Protein AF-A0A8T3LUG9-F1 (afdb_monomer_lite)

Secondary structure (DSSP, 8-state):
--HHHHHHHHHHHHHHHHHHHHHHHHSHHHHHTTS-TTSTTHHHHHHHHHHHHHHHHHHHHS-TTTHHHHHHHHHHHHHHHHHHHHHHHHS----TTPPSGGGGGGHHHHHHHHHHHHHHHHSPPP-

Sequence (127 aa):
MSATLQNVVRIGLALFMTVAGVAHFISPRSYVQHLPESVPFRGELVAITGLMELVLAAGLVGPRRFRGVTGVALAAFFVLVFPANVYAAVSQVPIDGVPTGWLRWARLPLQLPLIAASLWSTRRGGR

pLDDT: mean 91.44, std 9.5, range [41.16, 98.62]

Radius of gyration: 15.46 Å; chains: 1; bounding box: 39×24×46 Å

Structure (mmCIF, N/CA/C/O backbone):
data_AF-A0A8T3LUG9-F1
#
_entry.id   AF-A0A8T3LUG9-F1
#
loop_
_atom_site.group_PDB
_atom_site.id
_atom_site.type_symbol
_atom_site.label_atom_id
_atom_site.label_alt_id
_atom_site.label_comp_id
_atom_site.label_asym_id
_atom_site.label_entity_id
_atom_site.label_seq_id
_atom_site.pdbx_PDB_ins_code
_atom_site.Cartn_x
_atom_site.Cartn_y
_atom_site.Cartn_z
_atom_site.occupancy
_atom_site.B_iso_or_equiv
_atom_site.auth_seq_id
_atom_site.auth_comp_id
_atom_site.auth_asym_id
_atom_site.auth_atom_id
_atom_site.pdbx_PDB_model_num
ATOM 1 N N . MET A 1 1 ? -7.607 -5.994 24.111 1.00 60.56 1 MET A N 1
ATOM 2 C CA . MET A 1 1 ? -6.467 -5.154 23.660 1.00 60.56 1 MET A CA 1
ATOM 3 C C . MET A 1 1 ? -6.850 -3.686 23.799 1.00 60.56 1 MET A C 1
ATOM 5 O O . MET A 1 1 ? -7.991 -3.356 23.508 1.00 60.56 1 MET A O 1
ATOM 9 N N . SER A 1 2 ? -5.937 -2.829 24.268 1.00 78.62 2 SER A N 1
ATOM 10 C CA . SER A 1 2 ? -6.216 -1.409 24.547 1.00 78.62 2 SER A CA 1
ATOM 11 C C . SER A 1 2 ? -6.563 -0.616 23.277 1.00 78.62 2 SER A C 1
ATOM 13 O O . SER A 1 2 ? -5.873 -0.731 22.261 1.00 78.62 2 SER A O 1
ATOM 15 N N . ALA A 1 3 ? -7.592 0.237 23.353 1.00 81.25 3 ALA A N 1
ATOM 16 C CA . ALA A 1 3 ? -7.969 1.183 22.297 1.00 81.25 3 ALA A CA 1
ATOM 17 C C . ALA A 1 3 ? -6.808 2.117 21.890 1.00 81.25 3 ALA A C 1
ATOM 19 O O . ALA A 1 3 ? -6.748 2.578 20.748 1.00 81.25 3 ALA A O 1
ATOM 20 N N . THR A 1 4 ? -5.852 2.357 22.793 1.00 88.69 4 THR A N 1
ATOM 21 C CA . THR A 1 4 ? -4.636 3.133 22.520 1.00 88.69 4 THR A CA 1
ATOM 22 C C . THR A 1 4 ? -3.762 2.455 21.468 1.00 88.69 4 THR A C 1
ATOM 24 O O . THR A 1 4 ? -3.350 3.109 20.515 1.00 88.69 4 THR A O 1
ATOM 27 N N . LEU A 1 5 ? -3.547 1.138 21.567 1.00 92.69 5 LEU A N 1
ATOM 28 C CA . LEU A 1 5 ? -2.708 0.404 20.613 1.00 92.69 5 LEU A CA 1
ATOM 29 C C . LEU A 1 5 ? -3.325 0.392 19.208 1.00 92.69 5 LEU A C 1
ATOM 31 O O . LEU A 1 5 ? -2.621 0.599 18.225 1.00 92.69 5 LEU A O 1
ATOM 35 N N . GLN A 1 6 ? -4.647 0.222 19.106 1.00 92.62 6 GLN A N 1
ATOM 36 C CA . GLN A 1 6 ? -5.352 0.314 17.821 1.00 92.62 6 GLN A CA 1
ATOM 37 C C . GLN A 1 6 ? -5.189 1.695 17.182 1.00 92.62 6 GLN A C 1
ATOM 39 O O . GLN A 1 6 ? -5.003 1.796 15.973 1.00 92.62 6 GLN A O 1
ATOM 44 N N . ASN A 1 7 ? -5.239 2.766 17.981 1.00 93.88 7 ASN A N 1
ATOM 45 C CA . ASN A 1 7 ? -5.020 4.118 17.476 1.00 93.88 7 ASN A CA 1
ATOM 46 C C . ASN A 1 7 ? -3.581 4.319 16.991 1.00 93.88 7 ASN A C 1
ATOM 48 O O . ASN A 1 7 ? -3.407 4.857 15.903 1.00 93.88 7 ASN A O 1
ATOM 52 N N . VAL A 1 8 ? -2.583 3.855 17.750 1.00 96.06 8 VAL A N 1
ATOM 53 C CA . VAL A 1 8 ? -1.166 3.942 17.361 1.00 96.06 8 VAL A CA 1
ATOM 54 C C . VAL A 1 8 ? -0.918 3.198 16.051 1.00 96.06 8 VAL A C 1
ATOM 56 O O . VAL A 1 8 ? -0.398 3.789 15.110 1.00 96.06 8 VAL A O 1
ATOM 59 N N . VAL A 1 9 ? -1.367 1.943 15.942 1.00 96.62 9 VAL A N 1
ATOM 60 C CA . VAL A 1 9 ? -1.214 1.147 14.713 1.00 96.62 9 VAL A CA 1
ATOM 61 C C . VAL A 1 9 ? -1.927 1.804 13.535 1.00 96.62 9 VAL A C 1
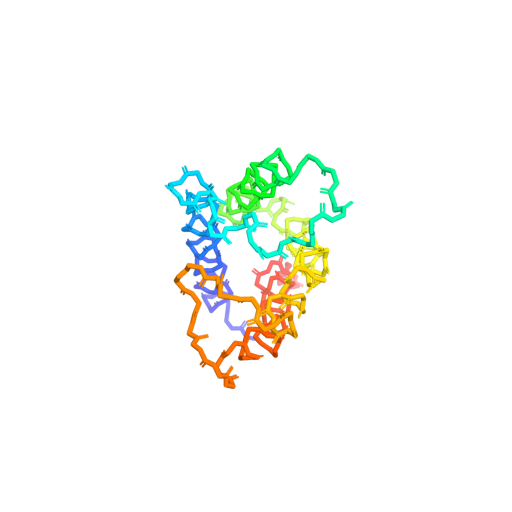ATOM 63 O O . VAL A 1 9 ? -1.361 1.896 12.452 1.00 96.62 9 VAL A O 1
ATOM 66 N N . ARG A 1 10 ? -3.145 2.318 13.737 1.00 96.50 10 ARG A N 1
ATOM 67 C CA . ARG A 1 10 ? -3.899 2.993 12.674 1.00 96.50 10 ARG A CA 1
ATOM 68 C C . ARG A 1 10 ? -3.206 4.264 12.182 1.00 96.50 10 ARG A C 1
ATOM 70 O O . ARG A 1 10 ? -3.189 4.509 10.981 1.00 96.50 10 ARG A O 1
ATOM 77 N N . ILE A 1 11 ? -2.655 5.070 13.091 1.00 97.19 11 ILE A N 1
ATOM 78 C CA . ILE A 1 11 ? -1.901 6.283 12.739 1.00 97.19 11 ILE A CA 1
ATOM 79 C C . ILE A 1 11 ? -0.607 5.904 12.014 1.00 97.19 11 ILE A C 1
ATOM 81 O O . ILE A 1 11 ? -0.293 6.507 10.994 1.00 97.19 11 ILE A O 1
ATOM 85 N N . GLY A 1 12 ? 0.097 4.870 12.483 1.00 98.00 12 GLY A N 1
ATOM 86 C CA . GLY A 1 12 ? 1.279 4.338 11.806 1.00 98.00 12 GLY A CA 1
ATOM 87 C C . GLY A 1 12 ? 0.974 3.864 10.384 1.00 98.00 12 GLY A C 1
ATOM 88 O O . GLY A 1 12 ? 1.689 4.227 9.456 1.00 98.00 12 GLY A O 1
ATOM 89 N N . LEU A 1 13 ? -0.130 3.134 10.189 1.00 97.69 13 LEU A N 1
ATOM 90 C CA . LEU A 1 13 ? -0.608 2.738 8.861 1.00 97.69 13 LEU A CA 1
ATOM 91 C C . LEU A 1 13 ? -0.942 3.955 7.993 1.00 97.69 13 LEU A C 1
ATOM 93 O O . LEU A 1 13 ? -0.550 3.993 6.835 1.00 97.69 13 LEU A O 1
ATOM 97 N N . ALA A 1 14 ? -1.625 4.965 8.534 1.00 98.31 14 ALA A N 1
ATOM 98 C CA . ALA A 1 14 ? -1.945 6.174 7.779 1.00 98.31 14 ALA A CA 1
ATOM 99 C C . ALA A 1 14 ? -0.683 6.930 7.334 1.00 98.31 14 ALA A C 1
ATOM 101 O O . ALA A 1 14 ? -0.609 7.373 6.190 1.00 98.31 14 ALA A O 1
ATOM 102 N N . LEU A 1 15 ? 0.327 7.028 8.204 1.00 98.38 15 LEU A N 1
ATOM 103 C CA . LEU A 1 15 ? 1.613 7.631 7.863 1.00 98.38 15 LEU A CA 1
ATOM 104 C C . LEU A 1 15 ? 2.333 6.819 6.782 1.00 98.38 15 LEU A C 1
ATOM 106 O O . LEU A 1 15 ? 2.758 7.385 5.780 1.00 98.38 15 LEU A O 1
ATOM 110 N N . PHE A 1 16 ? 2.416 5.498 6.958 1.00 97.50 16 PHE A N 1
ATOM 111 C CA . PHE A 1 16 ? 3.019 4.588 5.985 1.00 97.50 16 PHE A CA 1
ATOM 112 C C . PHE A 1 16 ? 2.375 4.729 4.598 1.00 97.50 16 PHE A C 1
ATOM 114 O O . PHE A 1 16 ? 3.079 4.943 3.615 1.00 97.50 16 PHE A O 1
ATOM 121 N N . MET A 1 17 ? 1.041 4.696 4.533 1.00 98.12 17 MET A N 1
ATOM 122 C CA . MET A 1 17 ? 0.285 4.846 3.285 1.00 98.12 17 MET A CA 1
ATOM 123 C C . MET A 1 17 ? 0.446 6.242 2.673 1.00 98.12 17 MET A C 1
ATOM 125 O O . MET A 1 17 ? 0.546 6.366 1.459 1.00 98.12 17 MET A O 1
ATOM 129 N N . THR A 1 18 ? 0.522 7.296 3.493 1.00 98.56 18 THR A N 1
ATOM 130 C CA . THR A 1 18 ? 0.789 8.657 2.997 1.00 98.56 18 THR A CA 1
ATOM 131 C C . THR A 1 18 ? 2.157 8.742 2.328 1.00 98.56 18 THR A C 1
ATOM 133 O O . THR A 1 18 ? 2.272 9.267 1.225 1.00 98.56 18 THR A O 1
ATOM 136 N N . VAL A 1 19 ? 3.195 8.210 2.980 1.00 97.94 19 VAL A N 1
ATOM 137 C CA . VAL A 1 19 ? 4.561 8.219 2.440 1.00 97.94 19 VAL A CA 1
ATOM 138 C C . VAL A 1 19 ? 4.639 7.402 1.150 1.00 97.94 19 VAL A C 1
ATOM 140 O O . VAL A 1 19 ? 5.198 7.887 0.168 1.00 97.94 19 VAL A O 1
ATOM 143 N N . ALA A 1 20 ? 4.044 6.205 1.125 1.00 95.44 20 ALA A N 1
ATOM 144 C CA . ALA A 1 20 ? 3.981 5.371 -0.076 1.00 95.44 20 ALA A CA 1
ATOM 145 C C . ALA A 1 20 ? 3.238 6.074 -1.228 1.00 95.44 20 ALA A C 1
ATOM 147 O O . ALA A 1 20 ? 3.757 6.136 -2.346 1.00 95.44 20 ALA A O 1
ATOM 148 N N . GLY A 1 21 ? 2.091 6.694 -0.934 1.00 97.38 21 GLY A N 1
ATOM 149 C CA . GLY A 1 21 ? 1.278 7.393 -1.927 1.00 97.38 21 GLY A CA 1
ATOM 150 C C . GLY A 1 21 ? 1.997 8.597 -2.522 1.00 97.38 21 GLY A C 1
ATOM 151 O O . GLY A 1 21 ? 2.008 8.768 -3.734 1.00 97.38 21 GLY A O 1
ATOM 152 N N . VAL A 1 22 ? 2.674 9.402 -1.697 1.00 98.12 22 VAL A N 1
ATOM 153 C CA . VAL A 1 22 ? 3.495 10.529 -2.176 1.00 98.12 22 VAL A CA 1
ATOM 154 C C . VAL A 1 22 ? 4.671 10.040 -3.027 1.00 98.12 22 VAL A C 1
ATOM 156 O O . VAL A 1 22 ? 4.977 10.640 -4.059 1.00 98.12 22 VAL A O 1
ATOM 159 N N . ALA A 1 23 ? 5.313 8.936 -2.641 1.00 96.06 23 ALA A N 1
ATOM 160 C CA . ALA A 1 23 ? 6.446 8.387 -3.377 1.00 96.06 23 ALA A CA 1
ATOM 161 C C . ALA A 1 23 ? 6.080 7.945 -4.808 1.00 96.06 23 ALA A C 1
ATOM 163 O O . ALA A 1 23 ? 6.908 8.107 -5.703 1.00 96.06 23 ALA A O 1
ATOM 164 N N . HIS A 1 24 ? 4.837 7.519 -5.074 1.00 95.94 24 HIS A N 1
ATOM 165 C CA . HIS A 1 24 ? 4.367 7.248 -6.443 1.00 95.94 24 HIS A CA 1
ATOM 166 C C . HIS A 1 24 ? 4.486 8.469 -7.372 1.00 95.94 24 HIS A C 1
ATOM 168 O O . HIS A 1 24 ? 4.713 8.304 -8.568 1.00 95.94 24 HIS A O 1
ATOM 174 N N . PHE A 1 25 ? 4.366 9.689 -6.837 1.00 96.31 25 PHE A N 1
ATOM 175 C CA . PHE A 1 25 ? 4.446 10.930 -7.616 1.00 96.31 25 PHE A CA 1
ATOM 176 C C . PHE A 1 25 ? 5.857 11.530 -7.648 1.00 96.31 25 PHE A C 1
ATOM 178 O O . PHE A 1 25 ? 6.217 12.184 -8.622 1.00 96.31 25 PHE A O 1
ATOM 185 N N . ILE A 1 26 ? 6.669 11.294 -6.612 1.00 96.44 26 ILE A N 1
ATOM 186 C CA . ILE A 1 26 ? 8.068 11.753 -6.565 1.00 96.44 26 ILE A CA 1
ATOM 187 C C . ILE A 1 26 ? 8.969 10.869 -7.437 1.00 96.44 26 ILE A C 1
ATOM 189 O O . ILE A 1 26 ? 9.836 11.377 -8.146 1.00 96.44 26 ILE A O 1
ATOM 193 N N . SER A 1 27 ? 8.783 9.549 -7.391 1.00 93.69 27 SER A N 1
ATOM 194 C CA . SER A 1 27 ? 9.637 8.570 -8.074 1.00 93.69 27 SER A CA 1
ATOM 195 C C . SER A 1 27 ? 8.833 7.534 -8.880 1.00 93.69 27 SER A C 1
ATOM 197 O O . SER A 1 27 ? 9.048 6.327 -8.731 1.00 93.69 27 SER A O 1
ATOM 199 N N . PRO A 1 28 ? 7.957 7.967 -9.813 1.00 93.31 28 PRO A N 1
ATOM 200 C CA . PRO A 1 28 ? 7.032 7.084 -10.536 1.00 93.31 28 PRO A CA 1
ATOM 201 C C . PRO A 1 28 ? 7.732 5.953 -11.298 1.00 93.31 28 PRO A C 1
ATOM 203 O O . PRO A 1 28 ? 7.198 4.851 -11.408 1.00 93.31 28 PRO A O 1
ATOM 206 N N . ARG A 1 29 ? 8.958 6.190 -11.788 1.00 92.88 29 ARG A N 1
ATOM 207 C CA . ARG A 1 29 ? 9.753 5.195 -12.525 1.00 92.88 29 ARG A CA 1
ATOM 208 C C . ARG A 1 29 ? 9.975 3.909 -11.726 1.00 92.88 29 ARG A C 1
ATOM 210 O O . ARG A 1 29 ? 9.815 2.830 -12.289 1.00 92.88 29 ARG A O 1
ATOM 217 N N . SER A 1 30 ? 10.290 4.024 -10.432 1.00 90.12 30 SER A N 1
ATOM 218 C CA . SER A 1 30 ? 10.503 2.861 -9.557 1.00 90.12 30 SER A CA 1
ATOM 219 C C . SER A 1 30 ? 9.241 2.000 -9.492 1.00 90.12 30 SER A C 1
ATOM 221 O O . SER A 1 30 ? 9.299 0.785 -9.650 1.00 90.12 30 SER A O 1
ATOM 223 N N . TYR A 1 31 ? 8.071 2.625 -9.366 1.00 91.88 31 TYR A N 1
ATOM 224 C CA . TYR A 1 31 ? 6.789 1.926 -9.293 1.00 91.88 31 TYR A CA 1
ATOM 225 C C . TYR A 1 31 ? 6.372 1.310 -10.632 1.00 91.88 31 TYR A C 1
ATOM 227 O O . TYR A 1 31 ? 5.908 0.175 -10.660 1.00 91.88 31 TYR A O 1
ATOM 235 N N . VAL A 1 32 ? 6.615 1.991 -11.756 1.00 94.62 32 VAL A N 1
ATOM 236 C CA . VAL A 1 32 ? 6.348 1.441 -13.099 1.00 94.62 32 VAL A CA 1
ATOM 237 C C . VAL A 1 32 ? 7.156 0.164 -13.356 1.00 94.62 32 VAL A C 1
ATOM 239 O O . VAL A 1 32 ? 6.650 -0.765 -13.983 1.00 94.62 32 VAL A O 1
ATOM 242 N N . GLN A 1 33 ? 8.382 0.077 -12.831 1.00 92.31 33 GLN A N 1
ATOM 243 C CA . GLN A 1 33 ? 9.218 -1.126 -12.922 1.00 92.31 33 GLN A CA 1
ATOM 244 C C . GLN A 1 33 ? 8.662 -2.323 -12.123 1.00 92.31 33 GLN A C 1
ATOM 246 O O . GLN A 1 33 ? 9.081 -3.451 -12.367 1.00 92.31 33 GLN A O 1
ATOM 251 N N . HIS A 1 34 ? 7.699 -2.118 -11.212 1.00 91.06 34 HIS A N 1
ATOM 252 C CA . HIS A 1 34 ? 6.991 -3.212 -10.525 1.00 91.06 34 HIS A CA 1
ATOM 253 C C . HIS A 1 34 ? 5.890 -3.847 -11.394 1.00 91.06 34 HIS A C 1
ATOM 255 O O . HIS A 1 34 ? 5.222 -4.780 -10.948 1.00 91.06 34 HIS A O 1
ATOM 261 N N . LEU A 1 35 ? 5.687 -3.363 -12.622 1.00 92.88 35 LEU A N 1
ATOM 262 C CA . LEU A 1 35 ? 4.700 -3.890 -13.557 1.00 92.88 35 LEU A CA 1
ATOM 263 C C . LEU A 1 35 ? 5.387 -4.498 -14.795 1.00 92.88 35 LEU A C 1
ATOM 265 O O . LEU A 1 35 ? 6.282 -3.862 -15.366 1.00 92.88 35 LEU A O 1
ATOM 269 N N . PRO A 1 36 ? 4.945 -5.687 -15.260 1.00 91.88 36 PRO A N 1
ATOM 270 C CA . PRO A 1 36 ? 5.391 -6.263 -16.527 1.00 91.88 36 PRO A CA 1
ATOM 271 C C . PRO A 1 36 ? 5.201 -5.303 -17.701 1.00 91.88 36 PRO A C 1
ATOM 273 O O . PRO A 1 36 ? 4.224 -4.558 -17.745 1.00 91.88 36 PRO A O 1
ATOM 276 N N . GLU A 1 37 ? 6.077 -5.372 -18.705 1.00 90.75 37 GLU A N 1
ATOM 277 C CA . GLU A 1 37 ? 5.964 -4.534 -19.910 1.00 90.75 37 GLU A CA 1
ATOM 278 C C . GLU A 1 37 ? 4.676 -4.764 -20.706 1.00 90.75 37 GLU A C 1
ATOM 280 O O . GLU A 1 37 ? 4.211 -3.854 -21.385 1.00 90.75 37 GLU A O 1
ATOM 285 N N . SER A 1 38 ? 4.067 -5.945 -20.568 1.00 92.56 38 SER A N 1
ATOM 286 C CA . SER A 1 38 ? 2.787 -6.293 -21.184 1.00 92.56 38 SER A CA 1
ATOM 287 C C . SER A 1 38 ? 1.582 -5.575 -20.567 1.00 92.56 38 SER A C 1
ATOM 289 O O . SER A 1 38 ? 0.492 -5.636 -21.133 1.00 92.56 38 SER A O 1
ATOM 291 N N . VAL A 1 39 ? 1.732 -4.939 -19.399 1.00 93.75 39 VAL A N 1
ATOM 292 C CA . VAL A 1 39 ? 0.646 -4.186 -18.762 1.00 93.75 39 VAL A CA 1
ATOM 293 C C . VAL A 1 39 ? 0.485 -2.842 -19.484 1.00 93.75 39 VAL A C 1
ATOM 295 O O . VAL A 1 39 ? 1.446 -2.072 -19.546 1.00 93.75 39 VAL A O 1
ATOM 298 N N . PRO A 1 40 ? -0.702 -2.517 -20.024 1.00 94.75 40 PRO A N 1
ATOM 299 C CA . PRO A 1 40 ? -0.944 -1.216 -20.635 1.00 94.75 40 PRO A CA 1
ATOM 300 C C . PRO A 1 40 ? -1.091 -0.128 -19.559 1.00 94.75 40 PRO A C 1
ATOM 302 O O . PRO A 1 40 ? -1.467 -0.417 -18.424 1.00 94.75 40 PRO A O 1
ATOM 305 N N . PHE A 1 41 ? -0.817 1.130 -19.919 1.00 95.62 41 PHE A N 1
ATOM 306 C CA . PHE A 1 41 ? -1.043 2.302 -19.052 1.00 95.62 41 PHE A CA 1
ATOM 307 C C . PHE A 1 41 ? -0.370 2.216 -17.665 1.00 95.62 41 PHE A C 1
ATOM 309 O O . PHE A 1 41 ? -0.951 2.569 -16.638 1.00 95.62 41 PHE A O 1
ATOM 316 N N . ARG A 1 42 ? 0.870 1.701 -17.601 1.00 95.50 42 ARG A N 1
ATOM 317 C CA . ARG A 1 42 ? 1.598 1.502 -16.328 1.00 95.50 42 ARG A CA 1
ATOM 318 C C . ARG A 1 42 ? 1.749 2.788 -15.517 1.00 95.50 42 ARG A C 1
ATOM 320 O O . ARG A 1 42 ? 1.662 2.733 -14.295 1.00 95.50 42 ARG A O 1
ATOM 327 N N . GLY A 1 43 ? 1.992 3.922 -16.176 1.00 96.44 43 GLY A N 1
ATOM 328 C CA . GLY A 1 43 ? 2.165 5.209 -15.497 1.00 96.44 43 GLY A CA 1
ATOM 329 C C . GLY A 1 43 ? 0.873 5.688 -14.837 1.00 96.44 43 GLY A C 1
ATOM 330 O O . GLY A 1 43 ? 0.878 6.106 -13.683 1.00 96.44 43 GLY A O 1
ATOM 331 N N . GLU A 1 44 ? -0.244 5.555 -15.543 1.00 97.19 44 GLU A N 1
ATOM 332 C CA . GLU A 1 44 ? -1.576 5.904 -15.065 1.00 97.19 44 GLU A CA 1
ATOM 333 C C . GLU A 1 44 ? -2.012 4.981 -13.927 1.00 97.19 44 GLU A C 1
ATOM 335 O O . GLU A 1 44 ? -2.516 5.462 -12.915 1.00 97.19 44 GLU A O 1
ATOM 340 N N . LEU A 1 45 ? -1.764 3.672 -14.047 1.00 96.69 45 LEU A N 1
ATOM 341 C CA . LEU A 1 45 ? -2.028 2.713 -12.972 1.00 96.69 45 LEU A CA 1
ATOM 342 C C . LEU A 1 45 ? -1.262 3.078 -11.699 1.00 96.69 45 LEU A C 1
ATOM 344 O O . LEU A 1 45 ? -1.863 3.111 -10.631 1.00 96.69 45 LEU A O 1
ATOM 348 N N . VAL A 1 46 ? 0.025 3.417 -11.819 1.00 96.94 46 VAL A N 1
ATOM 349 C CA . VAL A 1 46 ? 0.862 3.888 -10.704 1.00 96.94 46 VAL A CA 1
ATOM 350 C C . VAL A 1 46 ? 0.301 5.178 -10.092 1.00 96.94 46 VAL A C 1
ATOM 352 O O . VAL A 1 46 ? 0.201 5.291 -8.872 1.00 96.94 46 VAL A O 1
ATOM 355 N N . ALA A 1 47 ? -0.129 6.145 -10.902 1.00 97.75 47 ALA A N 1
ATOM 356 C CA . ALA A 1 47 ? -0.738 7.371 -10.382 1.00 97.75 47 ALA A CA 1
ATOM 357 C C . ALA A 1 47 ? -2.066 7.098 -9.648 1.00 97.75 47 ALA A C 1
ATOM 359 O O . ALA A 1 47 ? -2.319 7.667 -8.583 1.00 97.75 47 ALA A O 1
ATOM 360 N N . ILE A 1 48 ? -2.901 6.200 -10.184 1.00 97.94 48 ILE A N 1
ATOM 361 C CA . ILE A 1 48 ? -4.172 5.792 -9.573 1.00 97.94 48 ILE A CA 1
ATOM 362 C C . ILE A 1 48 ? -3.920 5.071 -8.249 1.00 97.94 48 ILE A C 1
ATOM 364 O O . ILE A 1 48 ? -4.554 5.417 -7.252 1.00 97.94 48 ILE A O 1
ATOM 368 N N . THR A 1 49 ? -2.993 4.108 -8.199 1.00 97.19 49 THR A N 1
ATOM 369 C CA . THR A 1 49 ? -2.676 3.404 -6.949 1.00 97.19 49 THR A CA 1
ATOM 370 C C . THR A 1 49 ? -2.109 4.364 -5.915 1.00 97.19 49 THR A C 1
ATOM 372 O O . THR A 1 49 ? -2.587 4.352 -4.785 1.00 97.19 49 THR A O 1
ATOM 375 N N . GLY A 1 50 ? -1.203 5.266 -6.301 1.00 98.00 50 GLY A N 1
ATOM 376 C CA . GLY A 1 50 ? -0.686 6.307 -5.410 1.00 98.00 50 GLY A CA 1
ATOM 377 C C . GLY A 1 50 ? -1.793 7.198 -4.836 1.00 98.00 50 GLY A C 1
ATOM 378 O O . GLY A 1 50 ? -1.829 7.456 -3.634 1.00 98.00 50 GLY A O 1
ATOM 379 N N . LEU A 1 51 ? -2.765 7.609 -5.658 1.00 98.56 51 LEU A N 1
ATOM 380 C CA . LEU A 1 51 ? -3.925 8.371 -5.186 1.00 98.56 51 LEU A CA 1
ATOM 381 C C . LEU A 1 51 ? -4.800 7.553 -4.221 1.00 98.56 51 LEU A C 1
ATOM 383 O O . LEU A 1 51 ? -5.241 8.077 -3.195 1.00 98.56 51 LEU A O 1
ATOM 387 N N . MET A 1 52 ? -5.042 6.273 -4.519 1.00 98.50 52 MET A N 1
ATOM 388 C CA . MET A 1 52 ? -5.796 5.381 -3.634 1.00 98.50 52 MET A CA 1
ATOM 389 C C . MET A 1 52 ? -5.123 5.236 -2.266 1.00 98.50 52 MET A C 1
ATOM 391 O O . MET A 1 52 ? -5.819 5.265 -1.250 1.00 98.50 52 MET A O 1
ATOM 395 N N . GLU A 1 53 ? -3.793 5.140 -2.214 1.00 98.44 53 GLU A N 1
ATOM 396 C CA . GLU A 1 53 ? -3.041 5.085 -0.957 1.00 98.44 53 GLU A CA 1
ATOM 397 C C . GLU A 1 53 ? -3.282 6.330 -0.093 1.00 98.44 53 GLU A C 1
ATOM 39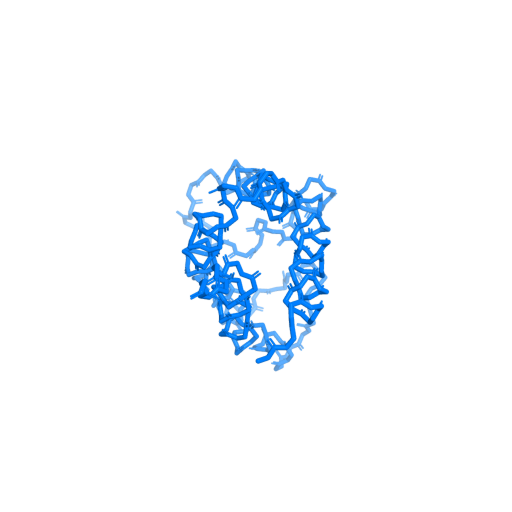9 O O . GLU A 1 53 ? -3.572 6.202 1.101 1.00 98.44 53 GLU A O 1
ATOM 404 N N . LEU A 1 54 ? -3.261 7.525 -0.694 1.00 98.62 54 LEU A N 1
ATOM 405 C CA . LEU A 1 54 ? -3.540 8.789 0.001 1.00 98.62 54 LEU A CA 1
ATOM 406 C C . LEU A 1 54 ? -4.986 8.869 0.509 1.00 98.62 54 LEU A C 1
ATOM 408 O O . LEU A 1 54 ? -5.231 9.281 1.647 1.00 98.62 54 LEU A O 1
ATOM 412 N N . VAL A 1 55 ? -5.955 8.441 -0.303 1.00 98.50 55 VAL A N 1
ATOM 413 C CA . VAL A 1 55 ? -7.376 8.416 0.083 1.00 98.50 55 VAL A CA 1
ATOM 414 C C . VAL A 1 55 ? -7.611 7.441 1.239 1.00 98.50 55 VAL A C 1
ATOM 416 O O . VAL A 1 55 ? -8.300 7.777 2.207 1.00 98.50 55 VAL A O 1
ATOM 419 N N . LEU A 1 56 ? -7.012 6.249 1.184 1.00 98.44 56 LEU A N 1
ATOM 420 C CA . LEU A 1 56 ? -7.098 5.256 2.255 1.00 98.44 56 LEU A CA 1
ATOM 421 C C . LEU A 1 56 ? -6.419 5.761 3.534 1.00 98.44 56 LEU A C 1
ATOM 423 O O . LEU A 1 56 ? -6.992 5.621 4.617 1.00 98.44 56 LEU A O 1
ATOM 427 N N . ALA A 1 57 ? -5.260 6.417 3.425 1.00 98.31 57 ALA A N 1
ATOM 428 C CA . ALA A 1 57 ? -4.582 7.054 4.552 1.00 98.31 57 ALA A CA 1
ATOM 429 C C . ALA A 1 57 ? -5.479 8.095 5.240 1.00 98.31 57 ALA A C 1
ATOM 431 O O . ALA A 1 57 ? -5.690 8.031 6.456 1.00 98.31 57 ALA A O 1
ATOM 432 N N . ALA A 1 58 ? -6.086 8.998 4.464 1.00 98.06 58 ALA A N 1
ATOM 433 C CA . ALA A 1 58 ? -7.037 9.984 4.970 1.00 98.06 58 ALA A CA 1
ATOM 434 C C . ALA A 1 58 ? -8.255 9.311 5.630 1.00 98.06 58 ALA A C 1
ATOM 436 O O . ALA A 1 58 ? -8.694 9.714 6.711 1.00 98.06 58 ALA A O 1
ATOM 437 N N . GLY A 1 59 ? -8.765 8.228 5.039 1.00 97.19 59 GLY A N 1
ATOM 438 C CA . GLY A 1 59 ? -9.867 7.442 5.590 1.00 97.19 59 GLY A CA 1
ATOM 439 C C . GLY A 1 59 ? -9.559 6.785 6.943 1.00 97.19 59 GLY A C 1
ATOM 440 O O . GLY A 1 59 ? -10.484 6.561 7.731 1.00 97.19 59 GLY A O 1
ATOM 441 N N . LEU A 1 60 ? -8.292 6.470 7.241 1.00 96.94 60 LEU A N 1
ATOM 442 C CA . LEU A 1 60 ? -7.877 5.866 8.515 1.00 96.94 60 LEU A CA 1
ATOM 443 C C . LEU A 1 60 ? -7.884 6.887 9.663 1.00 96.94 60 LEU A C 1
ATOM 445 O O . LEU A 1 60 ? -8.239 6.551 10.801 1.00 96.94 60 LEU A O 1
ATOM 449 N N . VAL A 1 61 ? -7.511 8.136 9.379 1.00 96.50 61 VAL A N 1
ATOM 450 C CA . VAL A 1 61 ? -7.491 9.234 10.366 1.00 96.50 61 VAL A CA 1
ATOM 451 C C . VAL A 1 61 ? -8.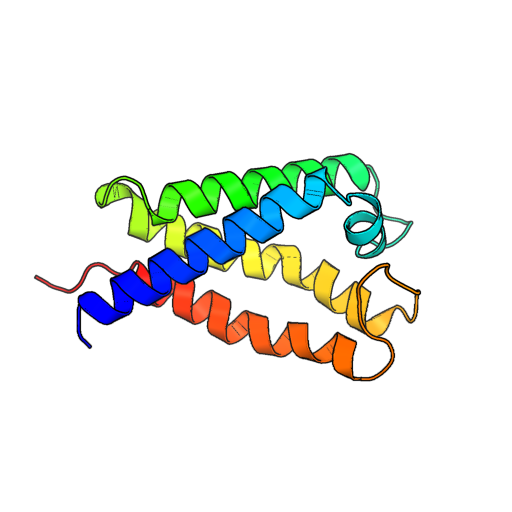800 10.022 10.414 1.00 96.50 61 VAL A C 1
ATOM 453 O O . VAL A 1 61 ? -9.085 10.675 11.417 1.00 96.50 61 VAL A O 1
ATOM 456 N N . GLY A 1 62 ? -9.634 9.889 9.384 1.00 94.12 62 GLY A N 1
ATOM 457 C CA . GLY A 1 62 ? -10.917 10.562 9.249 1.00 94.12 62 GLY A CA 1
ATOM 458 C C . GLY A 1 62 ? -12.021 10.103 10.220 1.00 94.12 62 GLY A C 1
ATOM 459 O O . GLY A 1 62 ? -11.773 9.458 11.259 1.00 94.12 62 GLY A O 1
ATOM 460 N N . PRO A 1 63 ? -13.288 10.444 9.899 1.00 92.75 63 PRO A N 1
ATOM 461 C CA . PRO A 1 63 ? -14.429 10.219 10.778 1.00 92.75 63 PRO A CA 1
ATOM 462 C C . PRO A 1 63 ? -14.576 8.756 11.207 1.00 92.75 63 PRO A C 1
ATOM 464 O O . PRO A 1 63 ? -14.561 7.837 10.387 1.00 92.75 63 PRO A O 1
ATOM 467 N N . ARG A 1 64 ? -14.826 8.535 12.506 1.00 90.62 64 ARG A N 1
ATOM 468 C CA . ARG A 1 64 ? -14.974 7.194 13.110 1.00 90.62 64 ARG A CA 1
ATOM 469 C C . ARG A 1 64 ? -15.966 6.286 12.381 1.00 90.62 64 ARG A C 1
ATOM 471 O O . ARG A 1 64 ? -15.763 5.074 12.358 1.00 90.62 64 ARG A O 1
ATOM 478 N N . ARG A 1 65 ? -17.016 6.858 11.779 1.00 92.81 65 ARG A N 1
ATOM 479 C CA . ARG A 1 65 ? -18.037 6.100 11.043 1.00 92.81 65 ARG A CA 1
ATOM 480 C C . ARG A 1 65 ? -17.474 5.335 9.841 1.00 92.81 65 ARG A C 1
ATOM 482 O O . ARG A 1 65 ? -17.964 4.241 9.587 1.00 92.81 65 ARG A O 1
ATOM 489 N N . PHE A 1 66 ? -16.437 5.861 9.182 1.00 93.75 66 PHE A N 1
ATOM 490 C CA . PHE A 1 66 ? -15.857 5.281 7.966 1.00 93.75 66 PHE A CA 1
ATOM 491 C C . PHE A 1 66 ? -14.699 4.320 8.229 1.00 93.75 66 PHE A C 1
ATOM 493 O O . PHE A 1 66 ? -14.423 3.479 7.385 1.00 93.75 66 PHE A O 1
ATOM 500 N N . ARG A 1 67 ? -14.068 4.377 9.409 1.00 93.12 67 ARG A N 1
ATOM 501 C CA . ARG A 1 67 ? -12.844 3.609 9.710 1.00 93.12 67 ARG A CA 1
ATOM 502 C C . ARG A 1 67 ? -12.959 2.121 9.392 1.00 93.12 67 ARG A C 1
ATOM 504 O O . ARG A 1 67 ? -12.040 1.577 8.798 1.00 93.12 67 ARG A O 1
ATOM 511 N N . GLY A 1 68 ? -14.076 1.482 9.750 1.00 94.75 68 GLY A N 1
ATOM 512 C CA . GLY A 1 68 ? -14.289 0.058 9.469 1.00 94.75 68 GLY A CA 1
ATOM 513 C C . GLY A 1 68 ? -14.306 -0.260 7.970 1.00 94.75 68 GLY A C 1
ATOM 514 O O . GLY A 1 68 ? -13.660 -1.211 7.544 1.00 94.75 68 GLY A O 1
ATOM 515 N N . VAL A 1 69 ? -14.976 0.575 7.166 1.00 96.62 69 VAL A N 1
ATOM 516 C CA . VAL A 1 69 ? -14.993 0.439 5.700 1.00 96.62 69 VAL A CA 1
ATOM 517 C C . VAL A 1 69 ? -13.601 0.700 5.131 1.00 96.62 69 VAL A C 1
ATOM 519 O O . VAL A 1 69 ? -13.127 -0.091 4.323 1.00 96.62 69 VAL A O 1
ATOM 522 N N . THR A 1 70 ? -12.907 1.742 5.604 1.00 97.38 70 THR A N 1
ATOM 523 C CA . THR A 1 70 ? -11.528 2.033 5.187 1.00 97.38 70 THR A CA 1
ATOM 524 C C . THR A 1 70 ? -10.591 0.864 5.476 1.00 97.38 70 THR A C 1
ATOM 526 O O . THR A 1 70 ? -9.764 0.533 4.638 1.00 97.38 70 THR A O 1
ATOM 529 N N . GLY A 1 71 ? -10.714 0.213 6.635 1.00 97.50 71 GLY A N 1
ATOM 530 C CA . GLY A 1 71 ? -9.880 -0.938 6.981 1.00 97.50 71 GLY A CA 1
ATOM 531 C C . GLY A 1 71 ? -10.076 -2.121 6.039 1.00 97.50 71 GLY A C 1
ATOM 532 O O . GLY A 1 71 ? -9.098 -2.719 5.604 1.00 97.50 71 GLY A O 1
ATOM 533 N N . VAL A 1 72 ? -11.325 -2.427 5.674 1.00 98.12 72 VAL A N 1
ATOM 534 C CA . VAL A 1 72 ? -11.632 -3.477 4.687 1.00 98.12 72 VAL A CA 1
ATOM 535 C C . VAL A 1 72 ? -11.135 -3.087 3.295 1.00 98.12 72 VAL A C 1
ATOM 537 O O . VAL A 1 72 ? -10.511 -3.904 2.622 1.00 98.12 72 VAL A O 1
ATOM 540 N N . ALA A 1 73 ? -11.353 -1.838 2.877 1.00 98.25 73 ALA A N 1
ATOM 541 C CA . ALA A 1 73 ? -10.870 -1.333 1.595 1.00 98.25 73 ALA A CA 1
ATOM 542 C C . ALA A 1 73 ? -9.336 -1.366 1.508 1.00 98.25 73 ALA A C 1
ATOM 544 O O . ALA A 1 73 ? -8.790 -1.750 0.480 1.00 98.25 73 ALA A O 1
ATOM 545 N N . LEU A 1 74 ? -8.639 -1.036 2.597 1.00 98.31 74 LEU A N 1
ATOM 546 C CA . LEU A 1 74 ? -7.183 -1.101 2.680 1.00 98.31 74 LEU A CA 1
ATOM 547 C C . LEU A 1 74 ? -6.668 -2.546 2.635 1.00 98.31 74 LEU A C 1
ATOM 549 O O . LEU A 1 74 ? -5.706 -2.830 1.928 1.00 98.31 74 LEU A O 1
ATOM 553 N N . ALA A 1 75 ? -7.325 -3.475 3.333 1.00 98.25 75 ALA A N 1
ATOM 554 C CA . ALA A 1 75 ? -7.012 -4.898 3.229 1.00 98.25 75 ALA A CA 1
ATOM 555 C C . ALA A 1 75 ? -7.160 -5.404 1.785 1.00 98.25 75 ALA A C 1
ATOM 557 O O . ALA A 1 75 ? -6.261 -6.067 1.268 1.00 98.25 75 ALA A O 1
ATOM 558 N N . ALA A 1 76 ? -8.264 -5.053 1.120 1.00 98.31 76 ALA A N 1
ATOM 559 C CA . ALA A 1 76 ? -8.500 -5.399 -0.278 1.00 98.31 76 ALA A CA 1
ATOM 560 C C . ALA A 1 76 ? -7.457 -4.758 -1.207 1.00 98.31 76 ALA A C 1
ATOM 562 O O . ALA A 1 76 ? -6.927 -5.434 -2.083 1.00 98.31 76 ALA A O 1
ATOM 563 N N . PHE A 1 77 ? -7.105 -3.491 -0.977 1.00 98.06 77 PHE A N 1
ATOM 564 C CA . PHE A 1 77 ? -6.055 -2.799 -1.719 1.00 98.06 77 PHE A CA 1
ATOM 565 C C . PHE A 1 77 ? -4.716 -3.534 -1.619 1.00 98.06 77 PHE A C 1
ATOM 567 O O . PHE A 1 77 ? -4.102 -3.809 -2.647 1.00 98.06 77 PHE A O 1
ATOM 574 N N . PHE A 1 78 ? -4.302 -3.944 -0.413 1.00 97.31 78 PHE A N 1
ATOM 575 C CA . PHE A 1 78 ? -3.092 -4.748 -0.248 1.00 97.31 78 PHE A CA 1
ATOM 576 C C . PHE A 1 78 ? -3.163 -6.059 -1.029 1.00 97.31 78 PHE A C 1
ATOM 578 O O . PHE A 1 78 ? -2.180 -6.428 -1.657 1.00 97.31 78 PHE A O 1
ATOM 585 N N . VAL A 1 79 ? -4.298 -6.756 -1.055 1.00 96.88 79 VAL A N 1
ATOM 586 C CA . VAL A 1 79 ? -4.438 -7.968 -1.881 1.00 96.88 79 VAL A CA 1
ATOM 587 C C . VAL A 1 79 ? -4.301 -7.645 -3.374 1.00 96.88 79 VAL A C 1
ATOM 589 O O . VAL A 1 79 ? -3.613 -8.367 -4.090 1.00 96.88 79 VAL A O 1
ATOM 592 N N . LEU A 1 80 ? -4.890 -6.542 -3.842 1.00 96.25 80 LEU A N 1
ATOM 593 C CA . LEU A 1 80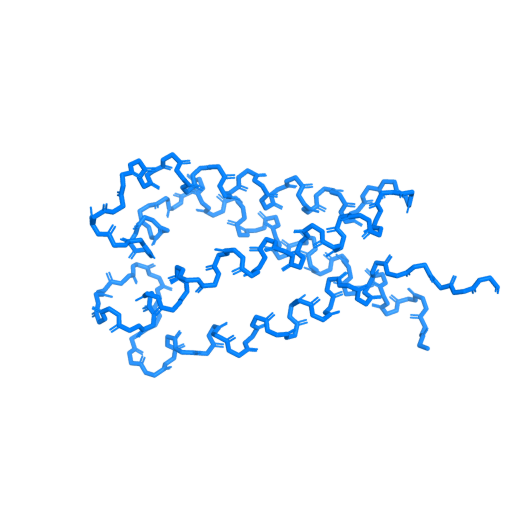 ? -4.863 -6.145 -5.253 1.00 96.25 80 LEU A CA 1
ATOM 594 C C . LEU A 1 80 ? -3.469 -5.744 -5.751 1.00 96.25 80 LEU A C 1
ATOM 596 O O . LEU A 1 80 ? -3.144 -6.032 -6.899 1.00 96.25 80 LEU A O 1
ATOM 600 N N . VAL A 1 81 ? -2.632 -5.126 -4.913 1.00 94.56 81 VAL A N 1
ATOM 601 C CA . VAL A 1 81 ? -1.246 -4.771 -5.286 1.00 94.56 81 VAL A CA 1
ATOM 602 C C . VAL A 1 81 ? -0.246 -5.915 -5.069 1.00 94.56 81 VAL A C 1
ATOM 604 O O . VAL A 1 81 ? 0.907 -5.819 -5.488 1.00 94.56 81 VAL A O 1
ATOM 607 N N . PHE A 1 82 ? -0.661 -7.028 -4.447 1.00 94.56 82 PHE A N 1
ATOM 608 C CA . PHE A 1 82 ? 0.195 -8.201 -4.217 1.00 94.56 82 PHE A CA 1
ATOM 609 C C . PHE A 1 82 ? 0.859 -8.748 -5.493 1.00 94.56 82 PHE A C 1
ATOM 611 O O . PHE A 1 82 ? 2.065 -8.997 -5.445 1.00 94.56 82 PHE A O 1
ATOM 618 N N . PRO A 1 83 ? 0.172 -8.874 -6.648 1.00 93.75 83 PRO A N 1
ATOM 619 C CA . PRO A 1 83 ? 0.806 -9.346 -7.878 1.00 93.75 83 PRO A CA 1
ATOM 620 C C . PRO A 1 83 ? 1.986 -8.477 -8.336 1.00 93.75 83 PRO A C 1
ATOM 622 O O . PRO A 1 83 ? 2.984 -9.020 -8.805 1.00 93.75 83 PRO A O 1
ATOM 625 N N . ALA A 1 84 ? 1.922 -7.153 -8.150 1.00 92.12 84 ALA A N 1
ATOM 626 C CA . ALA A 1 84 ? 3.032 -6.253 -8.476 1.00 92.12 84 ALA A CA 1
ATOM 627 C C . ALA A 1 84 ? 4.246 -6.492 -7.559 1.00 92.12 84 ALA A C 1
ATOM 629 O O . ALA A 1 84 ? 5.387 -6.532 -8.018 1.00 92.12 84 ALA A O 1
ATOM 630 N N . ASN A 1 85 ? 4.012 -6.749 -6.267 1.00 91.81 85 ASN A N 1
ATOM 631 C CA . ASN A 1 85 ? 5.080 -7.113 -5.329 1.00 91.81 85 ASN A CA 1
ATOM 632 C C . ASN A 1 85 ? 5.696 -8.482 -5.652 1.00 91.81 85 ASN A C 1
ATOM 634 O O . ASN A 1 85 ? 6.912 -8.645 -5.548 1.00 91.81 85 ASN A O 1
ATOM 638 N N . VAL A 1 86 ? 4.880 -9.456 -6.071 1.00 92.69 86 VAL A N 1
ATOM 639 C CA . VAL A 1 86 ? 5.367 -10.761 -6.542 1.00 92.69 86 VAL A CA 1
ATOM 640 C C . VAL A 1 86 ? 6.223 -10.579 -7.789 1.00 92.69 86 VAL A C 1
ATOM 642 O O . VAL A 1 86 ? 7.343 -11.082 -7.824 1.00 92.69 86 VAL A O 1
ATOM 645 N N . TYR A 1 87 ? 5.752 -9.808 -8.774 1.00 91.56 87 TYR A N 1
ATOM 646 C CA . TYR A 1 87 ? 6.519 -9.506 -9.981 1.00 91.56 87 TYR A CA 1
ATOM 647 C C . TYR A 1 87 ? 7.875 -8.873 -9.648 1.00 91.56 87 TYR A C 1
ATOM 649 O O . TYR A 1 87 ? 8.907 -9.324 -10.144 1.00 91.56 87 TYR A O 1
ATOM 657 N N . ALA A 1 88 ? 7.901 -7.885 -8.754 1.00 88.06 88 ALA A N 1
ATOM 658 C CA . ALA A 1 88 ? 9.135 -7.246 -8.307 1.00 88.06 88 ALA A CA 1
ATOM 659 C C . ALA A 1 88 ? 10.116 -8.216 -7.620 1.00 88.06 88 ALA A C 1
ATOM 661 O O . ALA A 1 88 ? 11.332 -8.058 -7.734 1.00 88.06 88 ALA A O 1
ATOM 662 N N . ALA A 1 89 ? 9.607 -9.238 -6.926 1.00 88.44 89 ALA A N 1
ATOM 663 C CA . ALA A 1 89 ? 10.435 -10.260 -6.292 1.00 88.44 89 ALA A CA 1
ATOM 664 C C . ALA A 1 89 ? 11.008 -11.277 -7.298 1.00 88.44 89 ALA A C 1
ATOM 666 O O . ALA A 1 89 ? 12.164 -11.683 -7.157 1.00 88.44 89 ALA A O 1
ATOM 667 N N . VAL A 1 90 ? 10.228 -11.675 -8.314 1.00 89.19 90 VAL A N 1
ATOM 668 C CA . VAL A 1 90 ? 10.589 -12.776 -9.231 1.00 89.19 90 VAL A CA 1
ATOM 669 C C . VAL A 1 90 ? 11.259 -12.333 -10.527 1.00 89.19 90 VAL A C 1
ATOM 671 O O . VAL A 1 90 ? 12.068 -13.084 -11.063 1.00 89.19 90 VAL A O 1
ATOM 674 N N . SER A 1 91 ? 10.951 -11.138 -11.039 1.00 81.38 91 SER A N 1
ATOM 675 C CA . SER A 1 91 ? 11.308 -10.723 -12.407 1.00 81.38 91 SER A CA 1
ATOM 676 C C . SER A 1 91 ? 12.809 -10.546 -12.649 1.00 81.38 91 SER A C 1
ATOM 678 O O . SER A 1 91 ? 13.210 -10.350 -13.789 1.00 81.38 91 SER A O 1
ATOM 680 N N . GLN A 1 92 ? 13.649 -10.607 -11.606 1.00 73.75 92 GLN A N 1
ATOM 681 C CA . GLN A 1 92 ? 15.102 -10.347 -11.629 1.00 73.75 92 GLN A CA 1
ATOM 682 C C . GLN A 1 92 ? 15.509 -8.975 -12.206 1.00 73.75 92 GLN A C 1
ATOM 684 O O . GLN A 1 92 ? 16.687 -8.621 -12.142 1.00 73.75 92 GLN A O 1
ATOM 689 N N . VAL A 1 93 ? 14.553 -8.177 -12.688 1.00 75.06 93 VAL A N 1
ATOM 690 C CA . VAL A 1 93 ? 14.753 -6.849 -13.258 1.00 75.06 93 VAL A CA 1
ATOM 691 C C . VAL A 1 93 ? 15.254 -5.912 -12.155 1.00 75.06 93 VAL A C 1
ATOM 693 O O . VAL A 1 93 ? 14.730 -5.935 -11.036 1.00 75.06 93 VAL A O 1
ATOM 696 N N . PRO A 1 94 ? 16.283 -5.091 -12.421 1.00 76.12 94 PRO A N 1
ATOM 697 C CA . PRO A 1 94 ? 16.677 -4.030 -11.509 1.00 76.12 94 PRO A CA 1
ATOM 698 C C . PRO A 1 94 ? 15.528 -3.031 -11.341 1.00 76.12 94 PRO A C 1
ATOM 700 O O . PRO A 1 94 ? 15.087 -2.415 -12.309 1.00 76.12 94 PRO A O 1
ATOM 703 N N . ILE A 1 95 ? 15.056 -2.879 -10.106 1.00 79.69 95 ILE A N 1
ATOM 704 C CA . ILE A 1 95 ? 14.050 -1.884 -9.738 1.00 79.69 95 ILE A CA 1
ATOM 705 C C . ILE A 1 95 ? 14.733 -0.827 -8.879 1.00 79.69 95 ILE A C 1
ATOM 707 O O . ILE A 1 95 ? 15.358 -1.150 -7.864 1.00 79.69 95 ILE A O 1
ATOM 711 N N . ASP A 1 96 ? 14.602 0.433 -9.281 1.00 81.38 96 ASP A N 1
ATOM 712 C CA . ASP A 1 96 ? 15.225 1.565 -8.603 1.00 81.38 96 ASP A CA 1
ATOM 713 C C . ASP A 1 96 ? 14.764 1.607 -7.133 1.00 81.38 96 ASP A C 1
ATOM 715 O O . ASP A 1 96 ? 13.567 1.593 -6.838 1.00 81.38 96 ASP A O 1
ATOM 719 N N . GLY A 1 97 ? 15.710 1.636 -6.189 1.00 76.62 97 GLY A N 1
ATOM 720 C CA . GLY A 1 97 ? 15.416 1.690 -4.750 1.00 76.62 97 GLY A CA 1
ATOM 721 C C . GLY A 1 97 ? 14.976 0.367 -4.104 1.00 76.62 97 GLY A C 1
ATOM 722 O O . GLY A 1 97 ? 14.680 0.349 -2.908 1.00 76.62 97 GLY A O 1
ATOM 723 N N . VAL A 1 98 ? 14.952 -0.750 -4.840 1.00 75.12 98 VAL A N 1
ATOM 724 C CA . VAL A 1 98 ? 14.707 -2.087 -4.272 1.00 75.12 98 VAL A CA 1
ATOM 725 C C . VAL A 1 98 ? 16.041 -2.819 -4.078 1.00 75.12 98 VAL A C 1
ATOM 727 O O . VAL A 1 98 ? 16.810 -2.932 -5.034 1.00 75.12 98 VAL A O 1
ATOM 730 N N . PRO A 1 99 ? 16.335 -3.352 -2.873 1.00 76.31 99 PRO A N 1
ATOM 731 C CA . PRO A 1 99 ? 17.545 -4.135 -2.636 1.00 76.31 99 PRO A CA 1
ATOM 732 C C . PRO A 1 99 ? 17.704 -5.297 -3.624 1.00 76.31 99 PRO A C 1
ATOM 734 O O . PRO A 1 99 ? 16.729 -5.879 -4.100 1.00 76.31 99 PRO A O 1
ATOM 737 N N . THR A 1 100 ? 18.941 -5.671 -3.933 1.00 76.81 100 THR A N 1
ATOM 738 C CA . THR A 1 100 ? 19.226 -6.841 -4.770 1.00 76.81 100 THR A CA 1
ATOM 739 C C . THR A 1 100 ? 19.157 -8.145 -3.960 1.00 76.81 100 THR A C 1
ATOM 741 O O . THR A 1 100 ? 19.178 -8.143 -2.728 1.00 76.81 100 THR A O 1
ATOM 744 N N . GLY A 1 101 ? 19.030 -9.283 -4.651 1.00 81.25 101 GLY A N 1
ATOM 745 C CA . GLY A 1 101 ? 19.046 -10.609 -4.024 1.00 81.25 101 GLY A CA 1
ATOM 746 C C . GLY A 1 101 ? 17.779 -10.959 -3.232 1.00 81.25 101 GLY A C 1
ATOM 747 O O . GLY A 1 101 ? 16.663 -10.609 -3.616 1.00 81.25 101 GLY A O 1
ATOM 748 N N . TRP A 1 102 ? 17.948 -11.694 -2.129 1.00 80.12 102 TRP A N 1
ATOM 749 C CA . TRP A 1 102 ? 16.835 -12.268 -1.361 1.00 80.12 102 TRP A CA 1
ATOM 750 C C . TRP A 1 102 ? 15.989 -11.219 -0.622 1.00 80.12 102 TRP A C 1
ATOM 752 O O . TRP A 1 102 ? 14.815 -11.465 -0.352 1.00 80.12 102 TRP A O 1
ATOM 762 N N . LEU A 1 103 ? 16.532 -10.023 -0.354 1.00 82.31 103 LEU A N 1
ATOM 763 C CA . LEU A 1 103 ? 15.822 -8.955 0.364 1.00 82.31 103 LEU A CA 1
ATOM 764 C C . LEU A 1 103 ? 14.554 -8.480 -0.369 1.00 82.31 103 LEU A C 1
ATOM 766 O O . LEU A 1 103 ? 13.625 -7.988 0.270 1.00 82.31 103 LEU A O 1
ATOM 770 N N . ARG A 1 104 ? 14.473 -8.675 -1.691 1.00 82.50 104 ARG A N 1
ATOM 771 C CA . ARG A 1 104 ? 13.282 -8.378 -2.512 1.00 82.50 104 ARG A CA 1
ATOM 772 C C . ARG A 1 104 ? 12.037 -9.120 -2.023 1.00 82.50 104 ARG A C 1
ATOM 774 O O . ARG A 1 104 ? 10.930 -8.591 -2.072 1.00 82.50 104 ARG A O 1
ATOM 781 N N . TRP A 1 105 ? 12.235 -10.328 -1.498 1.00 86.12 105 TRP A N 1
ATOM 782 C CA . TRP A 1 105 ? 11.173 -11.227 -1.057 1.00 86.12 105 TRP A CA 1
ATOM 783 C C . TRP A 1 105 ? 10.582 -10.840 0.294 1.00 86.12 105 TRP A C 1
ATOM 785 O O . TRP A 1 105 ? 9.453 -11.224 0.583 1.00 86.12 105 TRP A O 1
ATOM 795 N N . ALA A 1 106 ? 11.291 -10.038 1.099 1.00 85.81 106 ALA A N 1
ATOM 796 C CA . ALA A 1 106 ? 10.843 -9.626 2.431 1.00 85.81 106 ALA A CA 1
ATOM 797 C C . ALA A 1 106 ? 9.515 -8.843 2.410 1.00 85.81 106 ALA A C 1
ATOM 799 O O . ALA A 1 106 ? 8.782 -8.827 3.399 1.00 85.81 106 ALA A O 1
ATOM 800 N N . ARG A 1 107 ? 9.169 -8.233 1.270 1.00 82.81 107 ARG A N 1
ATOM 801 C CA . ARG A 1 107 ? 7.918 -7.485 1.076 1.00 82.81 107 ARG A CA 1
ATOM 802 C C . ARG A 1 107 ? 6.677 -8.382 1.057 1.00 82.81 107 ARG A C 1
ATOM 804 O O . ARG A 1 107 ? 5.622 -7.953 1.511 1.00 82.81 107 ARG A O 1
ATOM 811 N N . LEU A 1 108 ? 6.804 -9.623 0.582 1.00 90.06 108 LEU A N 1
ATOM 812 C CA . LEU A 1 108 ? 5.681 -10.557 0.458 1.00 90.06 108 LEU A CA 1
ATOM 813 C C . LEU A 1 108 ? 5.106 -10.982 1.821 1.00 90.06 108 LEU A C 1
ATOM 815 O O . LEU A 1 108 ? 3.906 -10.794 2.030 1.00 90.06 108 LEU A O 1
ATOM 819 N N . PRO A 1 109 ? 5.902 -11.495 2.786 1.00 92.38 109 PRO A N 1
ATOM 820 C CA . PRO A 1 109 ? 5.365 -11.868 4.089 1.00 92.38 109 PRO A CA 1
ATOM 821 C C . PRO A 1 109 ? 4.884 -10.653 4.886 1.00 92.38 109 PRO A C 1
ATOM 823 O O . PRO A 1 109 ? 3.955 -10.796 5.675 1.00 92.38 109 PRO A O 1
ATOM 826 N N . LEU A 1 110 ? 5.448 -9.457 4.657 1.00 89.75 110 LEU A N 1
ATOM 827 C CA . LEU A 1 110 ? 5.027 -8.216 5.321 1.00 89.75 110 LEU A CA 1
ATOM 828 C C . LEU A 1 110 ? 3.582 -7.811 4.978 1.00 89.75 110 LEU A C 1
ATOM 830 O O . LEU A 1 110 ? 2.922 -7.127 5.761 1.00 89.75 110 LEU A O 1
ATOM 834 N N . GLN A 1 111 ? 3.055 -8.277 3.848 1.00 92.75 111 GLN A N 1
ATOM 835 C CA . GLN A 1 111 ? 1.699 -7.960 3.410 1.00 92.75 111 GLN A CA 1
ATOM 836 C C . GLN A 1 111 ? 0.630 -8.562 4.335 1.00 92.75 111 GLN A C 1
ATOM 838 O O . GLN A 1 111 ? -0.398 -7.931 4.580 1.00 92.75 111 GLN A O 1
ATOM 843 N N . LEU A 1 112 ? 0.891 -9.736 4.926 1.00 94.69 112 LEU A N 1
ATOM 844 C CA . LEU A 1 112 ? -0.038 -10.395 5.851 1.00 94.69 112 LEU A CA 1
ATOM 845 C C . LEU A 1 112 ? -0.230 -9.593 7.157 1.00 94.69 112 LEU A C 1
ATOM 847 O O . LEU A 1 112 ? -1.382 -9.306 7.500 1.00 94.69 112 LEU A O 1
ATOM 851 N N . PRO A 1 113 ? 0.835 -9.149 7.863 1.00 95.69 113 PRO A N 1
ATOM 852 C CA . PRO A 1 113 ? 0.710 -8.214 8.976 1.00 95.69 113 PRO A CA 1
ATOM 853 C C . PRO A 1 113 ? -0.013 -6.918 8.616 1.00 95.69 113 PRO A C 1
ATOM 855 O O . PRO A 1 113 ? -0.818 -6.453 9.417 1.00 95.69 113 PRO A O 1
ATOM 858 N N . LEU A 1 114 ? 0.228 -6.337 7.435 1.00 96.00 114 LEU A N 1
ATOM 859 C CA . LEU A 1 114 ? -0.425 -5.090 7.016 1.00 96.00 114 LEU A CA 1
ATOM 860 C C . LEU A 1 114 ? -1.935 -5.271 6.820 1.00 96.00 114 LEU A C 1
ATOM 862 O O . LEU A 1 114 ? -2.730 -4.467 7.316 1.00 96.00 114 LEU A O 1
ATOM 866 N N . ILE A 1 115 ? -2.343 -6.369 6.178 1.00 97.12 115 ILE A N 1
ATOM 867 C CA . ILE A 1 115 ? -3.752 -6.750 6.037 1.00 97.12 115 ILE A CA 1
ATOM 868 C C . ILE A 1 115 ? -4.380 -6.949 7.420 1.00 97.12 115 ILE A C 1
ATOM 870 O O . ILE A 1 115 ? -5.393 -6.320 7.735 1.00 97.12 115 ILE A O 1
ATOM 874 N N . ALA A 1 116 ? -3.758 -7.752 8.286 1.00 97.06 116 ALA A N 1
ATOM 875 C CA . ALA A 1 116 ? -4.262 -7.999 9.633 1.00 97.06 116 ALA A CA 1
ATOM 876 C C . ALA A 1 116 ? -4.370 -6.702 10.455 1.00 97.06 116 ALA A C 1
ATOM 878 O O . ALA A 1 116 ? -5.398 -6.456 11.090 1.00 97.06 116 ALA A O 1
ATOM 879 N N . ALA A 1 117 ? -3.352 -5.840 10.400 1.00 96.44 117 ALA A N 1
ATOM 880 C CA . ALA A 1 117 ? -3.311 -4.560 11.097 1.00 96.44 117 ALA A CA 1
ATOM 881 C C . ALA A 1 117 ? -4.394 -3.595 10.598 1.00 96.44 117 ALA A C 1
ATOM 883 O O . ALA A 1 117 ? -5.028 -2.921 11.415 1.00 96.44 117 ALA A O 1
ATOM 884 N N . SER A 1 118 ? -4.658 -3.549 9.287 1.00 97.00 118 SER A N 1
ATOM 885 C CA . SER A 1 118 ? -5.706 -2.698 8.710 1.00 97.00 118 SER A CA 1
ATOM 886 C C . SER A 1 118 ? -7.096 -3.075 9.231 1.00 97.00 118 SER A C 1
ATOM 888 O O . SER A 1 118 ? -7.833 -2.211 9.712 1.00 97.00 118 SER A O 1
ATOM 890 N N . LEU A 1 119 ? -7.422 -4.371 9.253 1.00 96.75 119 LEU A N 1
ATOM 891 C CA . LEU A 1 119 ? -8.696 -4.878 9.762 1.00 96.75 119 LEU A CA 1
ATOM 892 C C . LEU A 1 119 ? -8.788 -4.709 11.278 1.00 96.75 119 LEU A C 1
ATOM 894 O O . LEU A 1 119 ? -9.796 -4.247 11.807 1.00 96.75 119 LEU A O 1
ATOM 898 N N . TRP A 1 120 ? -7.735 -5.074 12.003 1.00 95.88 120 TRP A N 1
ATOM 899 C CA . TRP A 1 120 ? -7.745 -5.066 13.459 1.00 95.88 120 TRP A CA 1
ATOM 900 C C . TRP A 1 120 ? -7.795 -3.649 14.051 1.00 95.88 120 TRP A C 1
ATOM 902 O O . TRP A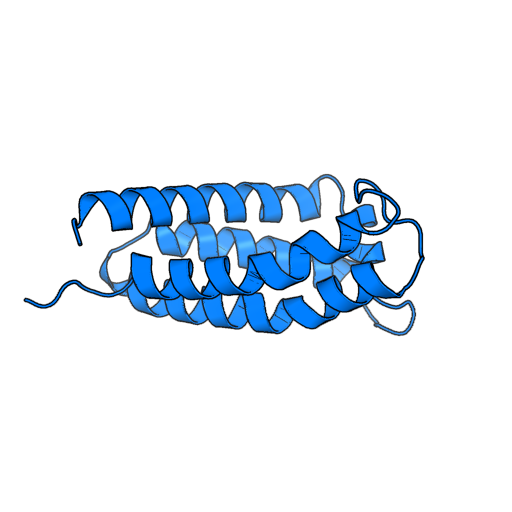 1 120 ? -8.555 -3.406 14.989 1.00 95.88 120 TRP A O 1
ATOM 912 N N . SER A 1 121 ? -7.037 -2.699 13.495 1.00 95.44 121 SER A N 1
ATOM 913 C CA . SER A 1 121 ? -6.948 -1.319 14.008 1.00 95.44 121 SER A CA 1
ATOM 914 C C . SER A 1 121 ? -8.188 -0.457 13.714 1.00 95.44 121 SER A C 1
ATOM 916 O O . SER A 1 121 ? -8.345 0.644 14.262 1.00 95.44 121 SER A O 1
ATOM 918 N N . THR A 1 122 ? -9.085 -0.958 12.858 1.00 94.88 122 THR A N 1
ATOM 919 C CA . THR A 1 122 ? -10.317 -0.282 12.430 1.00 94.88 122 THR A CA 1
ATOM 920 C C . THR A 1 122 ? -11.602 -0.960 12.903 1.00 94.88 122 THR A C 1
ATOM 922 O O . THR A 1 122 ? -12.677 -0.357 12.793 1.00 94.88 122 THR A O 1
ATOM 925 N N . ARG A 1 123 ? -11.519 -2.169 13.481 1.00 89.38 123 ARG A N 1
ATOM 926 C CA . ARG A 1 123 ? -12.651 -2.821 14.156 1.00 89.38 123 ARG A CA 1
ATOM 927 C C . ARG A 1 123 ? -13.199 -1.897 15.242 1.00 89.38 123 ARG A C 1
ATOM 929 O O . ARG A 1 123 ? -12.453 -1.369 16.066 1.00 89.38 123 ARG A O 1
ATOM 936 N N . ARG A 1 124 ? -14.522 -1.718 15.269 1.00 76.56 124 ARG A N 1
ATOM 937 C CA . ARG A 1 124 ? -15.184 -1.079 16.411 1.00 76.56 124 ARG A CA 1
ATOM 938 C C . ARG A 1 124 ? -15.014 -2.019 17.604 1.00 76.56 124 ARG A C 1
ATOM 940 O O . ARG A 1 124 ? -15.445 -3.166 17.525 1.00 76.56 124 ARG A O 1
ATOM 947 N N . GLY A 1 125 ? -14.354 -1.557 18.668 1.00 62.28 125 GLY A N 1
ATOM 948 C CA . GLY A 1 125 ? -14.407 -2.250 19.954 1.00 62.28 125 GLY A CA 1
ATOM 949 C C . GLY A 1 125 ? -15.875 -2.436 20.326 1.00 62.28 125 GLY A C 1
ATOM 950 O O . GLY A 1 125 ? -16.645 -1.479 20.206 1.00 62.28 125 GLY A O 1
ATOM 951 N N . GLY A 1 126 ? -16.263 -3.672 20.649 1.00 49.81 126 GLY A N 1
ATOM 952 C CA . GLY A 1 126 ? -17.621 -3.990 21.079 1.00 49.81 126 GLY A CA 1
ATOM 953 C C . GLY A 1 126 ? -18.052 -3.026 22.179 1.00 49.81 126 GLY A C 1
ATOM 954 O O . GLY A 1 126 ? -17.248 -2.693 23.051 1.00 49.81 126 GLY A O 1
ATOM 955 N N . ARG A 1 127 ? -19.277 -2.519 22.047 1.00 41.16 127 ARG A N 1
ATOM 956 C CA . ARG A 1 127 ? -19.968 -1.850 23.147 1.00 41.16 127 ARG A CA 1
ATOM 957 C C . 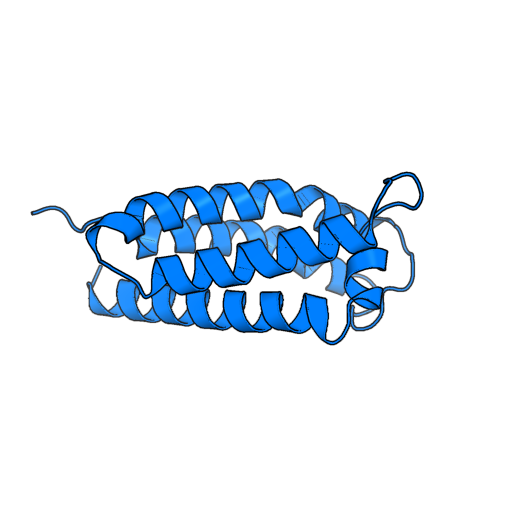ARG A 1 127 ? -20.193 -2.845 24.272 1.00 41.16 127 ARG A C 1
ATOM 959 O O . ARG A 1 127 ? -20.482 -4.013 23.927 1.00 41.16 127 ARG A O 1
#

Foldseek 3Di:
DDLVVLLVLLLVLLVVLLVQLVCCVVPVQLQLQLDDPPDPPSNVVSNVLSVVSNVLSCQSVDDLVRLQVSLQVQLVSLVVCLSSLVCQQPVQDDRPPQDDDPSSVVVNVVSVVSNVSSNVSSDDDDD